Protein AF-A0A4Y9Q3V9-F1 (afdb_monomer)

Nearest PDB structures (foldseek):
  4afl-assembly2_F  TM=7.783E-01  e=4.391E+00  Homo sapiens
  8d7r-assembly1_D  TM=6.137E-01  e=6.023E+00  Homo sapiens
  8glv-assembly1_5V  TM=5.726E-01  e=4.122E+00  Chlamydomonas reinhardtii
  7f6j-assembly1_C  TM=4.644E-01  e=2.822E+00  Homo sapiens

pLDDT: mean 77.32, std 21.48, range [36.38, 98.06]

Radius of gyration: 24.63 Å; Cα contacts (8 Å, |Δi|>4): 24; chains: 1; bounding box: 52×62×46 Å

Sequence (81 aa):
MSSPLAGDGAPGGLFPENRPDIPTDDWDDQDLLTKDEAALRLEHSAALLRGQLAETSDPTAVADLEEQIARIERVLANIRR

Foldseek 3Di:
DDDDDDDDDDDDDPDDPDDDPPPCVCVVVPPPQDLVNLLVVLVVVLVVLVVVLVVDPDPVSVVVSVVSNVVSVVVNVVSVD

Structure (mmCIF, N/CA/C/O backbone):
data_AF-A0A4Y9Q3V9-F1
#
_entry.id   AF-A0A4Y9Q3V9-F1
#
loop_
_atom_site.group_PDB
_atom_site.id
_atom_site.type_symbol
_atom_site.label_atom_id
_atom_site.label_alt_id
_atom_site.label_comp_id
_atom_site.label_asym_id
_atom_site.label_entity_id
_atom_site.label_seq_id
_atom_site.pdbx_PDB_ins_code
_atom_site.Cartn_x
_atom_site.Cartn_y
_atom_site.Cartn_z
_atom_site.occupancy
_atom_site.B_iso_or_equiv
_atom_site.auth_seq_id
_atom_site.auth_comp_id
_atom_site.auth_asym_id
_atom_site.auth_atom_id
_atom_site.pdbx_PDB_model_num
ATOM 1 N N . MET A 1 1 ? -35.519 51.937 -28.371 1.00 38.56 1 MET A N 1
ATOM 2 C CA . MET A 1 1 ? -36.507 50.841 -28.409 1.00 38.56 1 MET A CA 1
ATOM 3 C C . MET A 1 1 ? -35.760 49.537 -28.636 1.00 38.56 1 MET A C 1
ATOM 5 O O . MET A 1 1 ? -34.900 49.544 -29.503 1.00 38.56 1 MET A O 1
ATOM 9 N N . SER A 1 2 ? -36.095 48.508 -27.845 1.00 39.47 2 SER A N 1
ATOM 10 C CA . SER A 1 2 ? -35.885 47.056 -28.062 1.00 39.47 2 SER A CA 1
ATOM 11 C C . SER A 1 2 ? -34.434 46.585 -28.279 1.00 39.47 2 SER A C 1
ATOM 13 O O . SER A 1 2 ? -33.853 46.843 -29.321 1.00 39.47 2 SER A O 1
ATOM 15 N N . SER A 1 3 ? -33.732 46.066 -27.267 1.00 50.81 3 SER A N 1
ATOM 16 C CA . SER A 1 3 ? -33.789 44.717 -26.652 1.00 50.81 3 SER A CA 1
ATOM 17 C C . SER A 1 3 ? -33.227 43.565 -27.512 1.00 50.81 3 SER A C 1
ATOM 19 O O . SER A 1 3 ? -33.386 43.578 -28.728 1.00 50.81 3 SER A O 1
ATOM 21 N N . PRO A 1 4 ? -32.543 42.595 -26.869 1.00 56.03 4 PRO A N 1
ATOM 22 C CA . PRO A 1 4 ? -31.444 41.804 -27.425 1.00 56.03 4 PRO A CA 1
ATOM 23 C C . PRO A 1 4 ? -31.887 40.420 -27.926 1.00 56.03 4 PRO A C 1
ATOM 25 O O . PRO A 1 4 ? -32.912 39.904 -27.484 1.00 56.03 4 PRO A O 1
ATOM 28 N N . LEU A 1 5 ? -31.073 39.780 -28.773 1.00 46.75 5 LEU A N 1
ATOM 29 C CA . LEU A 1 5 ? -31.121 38.329 -28.968 1.00 46.75 5 LEU A CA 1
ATOM 30 C C . LEU A 1 5 ? -29.835 37.704 -28.422 1.00 46.75 5 LEU A C 1
ATOM 32 O O . LEU A 1 5 ? -28.738 37.944 -28.921 1.00 46.75 5 LEU A O 1
ATOM 36 N N . ALA A 1 6 ? -30.021 36.940 -27.353 1.00 49.59 6 ALA A N 1
ATOM 37 C CA . ALA A 1 6 ? -29.079 35.979 -26.814 1.00 49.59 6 ALA A CA 1
ATOM 38 C C . ALA A 1 6 ? -29.204 34.635 -27.560 1.00 49.59 6 ALA A C 1
ATOM 40 O O . ALA A 1 6 ? -30.268 34.328 -28.099 1.00 49.59 6 ALA A O 1
ATOM 41 N N . GLY A 1 7 ? -28.136 33.835 -27.495 1.00 42.91 7 GLY A N 1
ATOM 42 C CA . GLY A 1 7 ? -28.040 32.446 -27.968 1.00 42.91 7 GLY A CA 1
ATOM 43 C C . GLY A 1 7 ? -27.155 32.353 -29.214 1.00 42.91 7 GLY A C 1
ATOM 44 O O . GLY A 1 7 ? -27.494 32.933 -30.232 1.00 42.91 7 GLY A O 1
ATOM 45 N N . ASP A 1 8 ? -25.994 31.700 -29.216 1.00 42.44 8 ASP A N 1
ATOM 46 C CA . ASP A 1 8 ? -25.731 30.383 -28.637 1.00 42.44 8 ASP A CA 1
ATOM 47 C C . ASP A 1 8 ? -24.209 30.159 -28.454 1.00 42.44 8 ASP A C 1
ATOM 49 O O . ASP A 1 8 ? -23.422 30.555 -29.314 1.00 42.44 8 ASP A O 1
ATOM 53 N N . GLY A 1 9 ? -23.803 29.515 -27.350 1.00 36.38 9 GLY A N 1
ATOM 54 C CA . GLY A 1 9 ? -22.537 28.763 -27.261 1.00 36.38 9 GLY A CA 1
ATOM 55 C C . GLY A 1 9 ? -21.300 29.415 -26.609 1.00 36.38 9 GLY A C 1
ATOM 56 O O . GLY A 1 9 ? -20.344 29.760 -27.294 1.00 36.38 9 GLY A O 1
ATOM 57 N N . ALA A 1 10 ? -21.226 29.463 -25.276 1.00 49.84 10 ALA A N 1
ATOM 58 C CA . ALA A 1 10 ? -19.940 29.286 -24.566 1.00 49.84 10 ALA A CA 1
ATOM 59 C C . ALA A 1 10 ? -19.808 27.790 -24.184 1.00 49.84 10 ALA A C 1
ATOM 61 O O . ALA A 1 10 ? -20.852 27.131 -24.188 1.00 49.84 10 ALA A O 1
ATOM 62 N N . PRO A 1 11 ? -18.654 27.217 -23.762 1.00 50.09 11 PRO A N 1
ATOM 63 C CA . PRO A 1 11 ? -17.303 27.769 -23.538 1.00 50.09 11 PRO A CA 1
ATOM 64 C C . PRO A 1 11 ? -16.170 26.8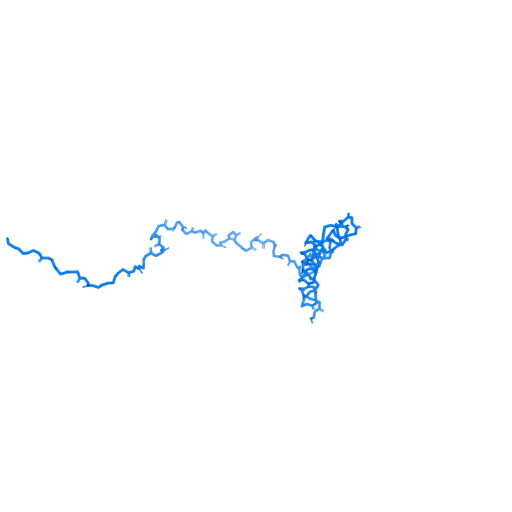48 -24.082 1.00 50.09 11 PRO A C 1
ATOM 66 O O . PRO A 1 11 ? -16.360 25.642 -24.207 1.00 50.09 11 PRO A O 1
ATOM 69 N N . GLY A 1 12 ? -14.947 27.326 -24.356 1.00 41.47 12 GLY A N 1
ATOM 70 C CA . GLY A 1 12 ? -13.935 26.358 -24.825 1.00 41.47 12 GLY A CA 1
ATOM 71 C C . GLY A 1 12 ? -12.519 26.822 -25.116 1.00 41.47 12 GLY A C 1
ATOM 72 O O . GLY A 1 12 ? -11.923 26.328 -26.062 1.00 41.47 12 GLY A O 1
ATOM 73 N N . GLY A 1 13 ? -11.958 27.732 -24.326 1.00 42.97 13 GLY A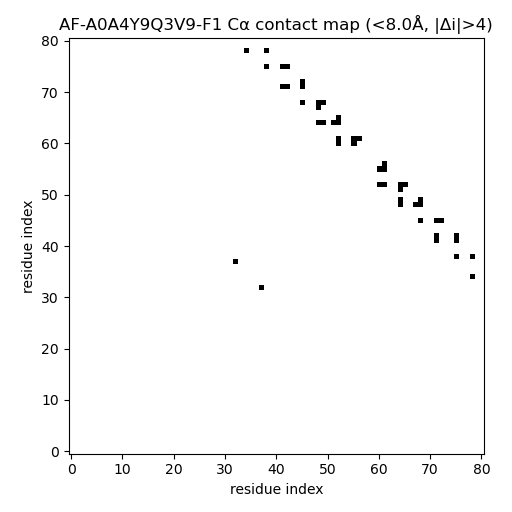 N 1
ATOM 74 C CA . GLY A 1 13 ? -10.521 28.020 -24.355 1.00 42.97 13 GLY A CA 1
ATOM 75 C C . GLY A 1 13 ? -9.872 27.617 -23.036 1.00 42.97 13 GLY A C 1
ATOM 76 O O . GLY A 1 13 ? -9.474 28.485 -22.272 1.00 42.97 13 GLY A O 1
ATOM 77 N N . LEU A 1 14 ? -9.832 26.318 -22.713 1.00 55.84 14 LEU A N 1
ATOM 78 C CA . LEU A 1 14 ? -9.257 25.804 -21.453 1.00 55.84 14 LEU A CA 1
ATOM 79 C C . LEU A 1 14 ? -7.720 25.839 -21.403 1.00 55.84 14 LEU A C 1
ATOM 81 O O . LEU A 1 14 ? -7.127 25.390 -20.424 1.00 55.84 14 LEU A O 1
ATOM 85 N N . PHE A 1 15 ? -7.065 26.382 -22.425 1.00 53.47 15 PHE A N 1
ATOM 86 C CA . PHE A 1 15 ? -5.614 26.447 -22.491 1.00 53.47 15 PHE A CA 1
ATOM 87 C C . PHE A 1 15 ? -5.206 27.866 -22.886 1.00 53.47 15 PHE A C 1
ATOM 89 O O . PHE A 1 15 ? -5.441 28.255 -24.028 1.00 53.47 15 PHE A O 1
ATOM 96 N N . PRO A 1 16 ? -4.649 28.674 -21.965 1.00 52.59 16 PRO A N 1
ATOM 97 C CA . PRO A 1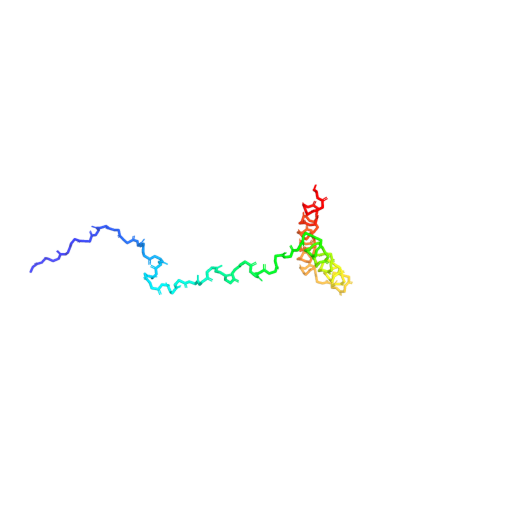 16 ? -4.073 29.955 -22.348 1.00 52.59 16 PRO A CA 1
ATOM 98 C C . PRO A 1 16 ? -2.943 29.707 -23.357 1.00 52.59 16 PRO A C 1
ATOM 100 O O . PRO A 1 16 ? -2.045 28.911 -23.085 1.00 52.59 16 PRO A O 1
ATOM 103 N N . GLU A 1 17 ? -2.983 30.400 -24.499 1.00 56.16 17 GLU A N 1
ATOM 104 C CA . GLU A 1 17 ? -2.068 30.291 -25.659 1.00 56.16 17 GLU A CA 1
ATOM 105 C C . GLU A 1 17 ? -0.610 30.719 -25.364 1.00 56.16 17 GLU A C 1
ATOM 107 O O . GLU A 1 17 ? 0.170 30.995 -26.266 1.00 56.16 17 GLU A O 1
ATOM 112 N N . ASN A 1 18 ? -0.236 30.785 -24.087 1.00 52.94 18 ASN A N 1
ATOM 113 C CA . ASN A 1 18 ? 1.050 31.249 -23.579 1.00 52.94 18 ASN A CA 1
ATOM 114 C C . ASN A 1 18 ? 1.536 30.337 -22.440 1.00 52.94 18 ASN A C 1
ATOM 116 O O . ASN A 1 18 ? 1.981 30.801 -21.388 1.00 52.94 18 ASN A O 1
ATOM 120 N N . ARG A 1 19 ? 1.429 29.013 -22.614 1.00 54.38 19 ARG A N 1
ATOM 121 C CA . ARG A 1 19 ? 2.285 28.119 -21.830 1.00 54.38 19 ARG A CA 1
ATOM 122 C C . ARG A 1 19 ? 3.700 28.269 -22.392 1.00 54.38 19 ARG A C 1
ATOM 124 O O . ARG A 1 19 ? 3.856 28.031 -23.586 1.00 54.38 19 ARG A O 1
ATOM 131 N N . PRO A 1 20 ? 4.708 28.660 -21.591 1.00 59.88 20 PRO A N 1
ATOM 132 C CA . PRO A 1 20 ? 6.086 28.448 -22.010 1.00 59.88 20 PRO A CA 1
ATOM 133 C C . PRO A 1 20 ? 6.211 26.970 -22.388 1.00 59.88 20 PRO A C 1
ATOM 135 O O . PRO A 1 20 ? 5.717 26.126 -21.633 1.00 59.88 20 PRO A O 1
ATOM 138 N N . ASP A 1 21 ? 6.779 26.681 -23.563 1.00 61.28 21 ASP A N 1
ATOM 139 C CA . ASP A 1 21 ? 7.181 25.328 -23.945 1.00 61.28 21 ASP A CA 1
ATOM 140 C C . ASP A 1 21 ? 7.990 24.779 -22.775 1.00 61.28 21 ASP A C 1
ATOM 142 O O . ASP A 1 21 ? 9.111 25.220 -22.524 1.00 61.28 21 ASP A O 1
ATOM 146 N N . ILE A 1 22 ? 7.373 23.912 -21.972 1.00 57.66 22 ILE A N 1
ATOM 147 C CA . ILE A 1 22 ? 8.083 23.233 -20.899 1.00 57.66 22 ILE A CA 1
ATOM 148 C C . ILE A 1 22 ? 9.087 22.362 -21.649 1.00 57.66 22 ILE A C 1
ATOM 150 O O . ILE A 1 22 ? 8.630 21.512 -22.418 1.00 57.66 22 ILE A O 1
ATOM 154 N N . PRO A 1 23 ? 10.407 22.574 -21.496 1.00 58.75 23 PRO A N 1
ATOM 155 C CA . PRO A 1 23 ? 11.391 21.753 -22.177 1.00 58.75 23 PRO A CA 1
ATOM 156 C C . PRO A 1 23 ? 11.135 20.299 -21.783 1.00 58.75 23 PRO A C 1
ATOM 158 O O . PRO A 1 23 ? 11.246 19.930 -20.615 1.00 58.75 23 PRO A O 1
ATOM 161 N N . THR A 1 24 ? 10.698 19.487 -22.742 1.00 56.69 24 THR A N 1
ATOM 162 C CA . THR A 1 24 ? 10.479 18.052 -22.531 1.00 56.69 24 THR A CA 1
ATOM 163 C C . THR A 1 24 ? 11.798 17.286 -22.451 1.00 56.69 24 THR A C 1
ATOM 165 O O . THR A 1 24 ? 11.783 16.134 -22.043 1.00 56.69 24 THR A O 1
ATOM 168 N N . ASP A 1 25 ? 12.925 17.929 -22.778 1.00 57.75 25 ASP A N 1
ATOM 169 C CA . ASP A 1 25 ? 14.274 17.355 -22.669 1.00 57.75 25 ASP A CA 1
ATOM 170 C C . ASP A 1 25 ? 14.645 16.979 -21.221 1.00 57.75 25 ASP A C 1
ATOM 172 O O . ASP A 1 25 ? 15.388 16.028 -21.018 1.00 57.75 25 ASP A O 1
ATOM 176 N N . ASP A 1 26 ? 14.070 17.644 -20.209 1.00 52.47 26 ASP A N 1
ATOM 177 C CA . ASP A 1 26 ? 14.296 17.311 -18.789 1.00 52.47 26 ASP A CA 1
ATOM 178 C C . ASP A 1 26 ? 13.347 16.206 -18.268 1.00 52.47 26 ASP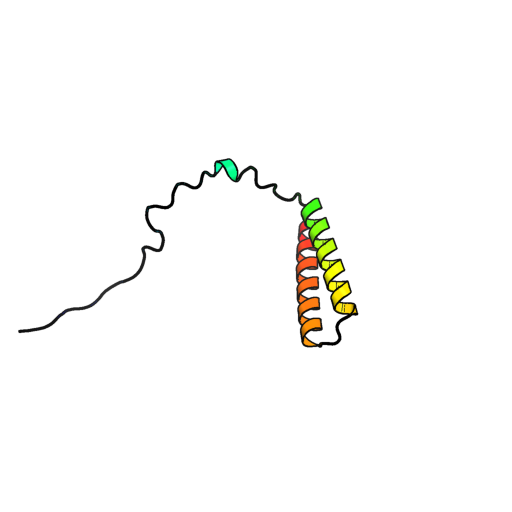 A C 1
ATOM 180 O O . ASP A 1 26 ? 13.367 15.859 -17.085 1.00 52.47 26 ASP A O 1
ATOM 184 N N . TRP A 1 27 ? 12.453 15.676 -19.114 1.00 55.84 27 TRP A N 1
ATOM 185 C CA . TRP A 1 27 ? 11.490 14.638 -18.718 1.00 55.84 27 TRP A CA 1
ATOM 186 C C . TRP A 1 27 ? 12.052 13.227 -18.907 1.00 55.84 27 TRP A C 1
ATOM 188 O O . TRP A 1 27 ? 11.561 12.301 -18.262 1.00 55.84 27 TRP A O 1
ATOM 198 N N . ASP A 1 28 ? 13.089 13.073 -19.735 1.00 55.72 28 ASP A N 1
ATOM 199 C CA . ASP A 1 28 ? 13.809 11.808 -19.928 1.00 55.72 28 ASP A CA 1
ATOM 200 C C . ASP A 1 28 ? 14.652 11.428 -18.696 1.00 55.72 28 ASP A C 1
ATOM 202 O O . ASP A 1 28 ? 14.887 10.246 -18.446 1.00 55.72 28 ASP A O 1
ATOM 206 N N . ASP A 1 29 ? 15.024 12.420 -17.881 1.00 52.22 29 ASP A N 1
ATOM 207 C CA . ASP A 1 29 ? 15.769 12.260 -16.626 1.00 52.22 29 ASP A CA 1
ATOM 208 C C . ASP A 1 29 ? 14.859 12.035 -15.404 1.00 52.22 29 ASP A C 1
ATOM 210 O O . ASP A 1 29 ? 15.341 11.931 -14.269 1.00 52.22 29 ASP A O 1
ATOM 214 N N . GLN A 1 30 ? 13.533 11.949 -15.591 1.00 54.03 30 GLN A N 1
ATOM 215 C CA . GLN A 1 30 ? 12.681 11.420 -14.532 1.00 54.03 30 GLN A CA 1
ATOM 216 C C . GLN A 1 30 ? 13.046 9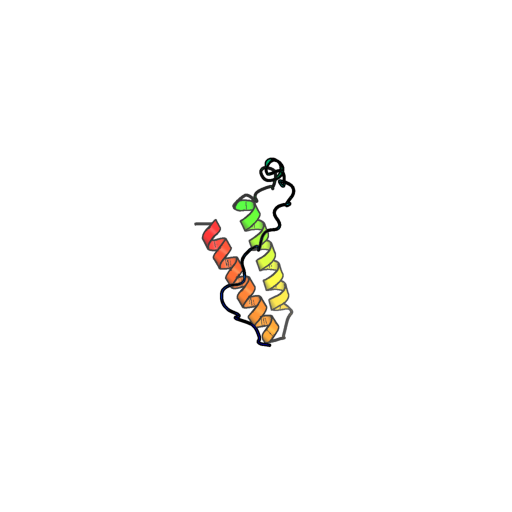.957 -14.355 1.00 54.03 30 GLN A C 1
ATOM 218 O O . GLN A 1 30 ? 12.639 9.128 -15.156 1.00 54.03 30 GLN A O 1
ATOM 223 N N . ASP A 1 31 ? 13.821 9.681 -13.307 1.00 61.28 31 ASP A N 1
ATOM 224 C CA . ASP A 1 31 ? 14.253 8.362 -12.856 1.00 61.28 31 ASP A CA 1
ATOM 225 C C . ASP A 1 31 ? 13.025 7.442 -12.742 1.00 61.28 31 ASP A C 1
ATOM 227 O O . ASP A 1 31 ? 12.327 7.379 -11.720 1.00 61.28 31 ASP A O 1
ATOM 231 N N . LEU A 1 32 ? 12.669 6.828 -13.875 1.00 66.12 32 LEU A N 1
ATOM 232 C CA . LEU A 1 32 ? 11.518 5.963 -14.014 1.00 66.12 32 LEU A CA 1
ATOM 233 C C . LEU A 1 32 ? 11.860 4.747 -13.182 1.00 66.12 32 LEU A C 1
ATOM 235 O O . LEU A 1 32 ? 12.643 3.900 -13.609 1.00 66.12 32 LEU A O 1
ATOM 239 N N . LEU A 1 33 ? 11.277 4.698 -11.984 1.00 69.88 33 LEU A N 1
ATOM 240 C CA . LEU A 1 33 ? 11.395 3.577 -11.067 1.00 69.88 33 LEU A CA 1
ATOM 241 C C . LEU A 1 33 ? 11.366 2.271 -11.848 1.00 69.88 33 LEU A C 1
ATOM 243 O O . LEU A 1 33 ? 10.372 1.952 -12.515 1.00 69.88 33 LEU A O 1
ATOM 247 N N . THR A 1 34 ? 12.454 1.511 -11.749 1.00 85.31 34 THR A N 1
ATOM 248 C CA . THR A 1 34 ? 12.465 0.165 -12.305 1.00 85.31 34 THR A CA 1
ATOM 249 C C . THR A 1 34 ? 11.322 -0.628 -11.672 1.00 85.31 34 THR A C 1
ATOM 251 O O . THR A 1 34 ? 10.878 -0.346 -10.553 1.00 85.31 34 THR A O 1
ATOM 254 N N . LYS A 1 35 ? 10.815 -1.644 -12.378 1.00 84.44 35 LYS A N 1
ATOM 255 C CA . LYS A 1 35 ? 9.751 -2.506 -11.837 1.00 84.44 35 LYS A CA 1
ATOM 256 C C . LYS A 1 35 ? 10.116 -3.064 -10.455 1.00 84.44 35 LYS A C 1
ATOM 258 O O . LYS A 1 35 ? 9.247 -3.139 -9.589 1.00 84.44 35 LYS A O 1
ATOM 263 N N . ASP A 1 36 ? 11.391 -3.382 -10.247 1.00 85.50 36 ASP A N 1
ATOM 264 C CA . ASP A 1 36 ? 11.910 -3.920 -8.991 1.00 85.50 36 ASP A CA 1
ATOM 265 C C . ASP A 1 36 ? 11.906 -2.873 -7.872 1.00 85.50 36 ASP A C 1
ATOM 267 O O . ASP A 1 36 ? 11.431 -3.142 -6.770 1.00 85.50 36 ASP A O 1
ATOM 271 N N . GLU A 1 37 ? 12.347 -1.645 -8.142 1.00 90.19 37 GLU A N 1
ATOM 272 C CA . GLU A 1 37 ? 12.304 -0.572 -7.145 1.00 90.19 37 GLU A CA 1
ATOM 273 C C . GLU A 1 37 ? 10.869 -0.137 -6.824 1.00 90.19 37 GLU A C 1
ATOM 275 O O . GLU A 1 37 ? 10.548 0.144 -5.665 1.00 90.19 37 GLU A O 1
ATOM 280 N N . ALA A 1 38 ? 9.984 -0.110 -7.826 1.00 88.50 38 ALA A N 1
ATOM 281 C CA . ALA A 1 38 ? 8.561 0.135 -7.620 1.00 88.50 38 ALA A CA 1
ATOM 282 C C . ALA A 1 38 ? 7.946 -0.953 -6.728 1.00 88.50 38 ALA A C 1
ATOM 284 O O . ALA A 1 38 ? 7.209 -0.633 -5.793 1.00 88.50 38 ALA A O 1
ATOM 285 N N . ALA A 1 39 ? 8.286 -2.225 -6.968 1.00 92.06 39 ALA A N 1
ATOM 286 C CA . ALA A 1 39 ? 7.843 -3.338 -6.137 1.00 92.06 39 ALA A CA 1
ATOM 287 C C . ALA A 1 39 ? 8.355 -3.213 -4.695 1.00 92.06 39 ALA A C 1
ATOM 289 O O . ALA A 1 39 ? 7.555 -3.281 -3.765 1.00 92.06 39 ALA A O 1
ATOM 290 N N . LEU A 1 40 ? 9.646 -2.933 -4.495 1.00 93.50 40 LEU A N 1
ATOM 291 C CA . LEU A 1 40 ? 10.234 -2.763 -3.161 1.00 93.50 40 LEU A CA 1
ATOM 292 C C . LEU A 1 40 ? 9.570 -1.628 -2.370 1.00 93.50 40 LEU A C 1
ATOM 294 O O . LEU A 1 40 ? 9.259 -1.786 -1.187 1.00 93.50 40 LEU A O 1
ATOM 298 N N . ARG A 1 41 ? 9.307 -0.486 -3.017 1.00 93.75 41 ARG A N 1
ATOM 299 C CA . ARG A 1 41 ? 8.622 0.646 -2.371 1.00 93.75 41 ARG A CA 1
ATOM 300 C C . ARG A 1 41 ? 7.189 0.288 -1.985 1.00 93.75 41 ARG A C 1
ATOM 302 O O . ARG A 1 41 ? 6.770 0.591 -0.871 1.00 93.75 41 ARG A O 1
ATOM 309 N N . LEU A 1 42 ? 6.458 -0.386 -2.871 1.00 95.06 42 LEU A N 1
ATOM 310 C CA . LEU A 1 42 ? 5.093 -0.840 -2.606 1.00 95.06 42 LEU A CA 1
ATOM 311 C C . LEU A 1 42 ? 5.039 -1.883 -1.478 1.00 95.06 42 LEU A C 1
ATOM 313 O O . LEU A 1 42 ? 4.178 -1.794 -0.605 1.00 95.06 42 LEU A O 1
ATOM 317 N N . GLU A 1 43 ? 5.972 -2.834 -1.445 1.00 96.06 43 GLU A N 1
ATOM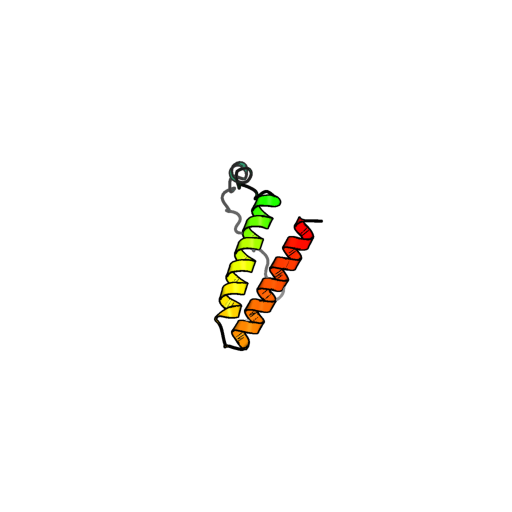 318 C CA . GLU A 1 43 ? 6.094 -3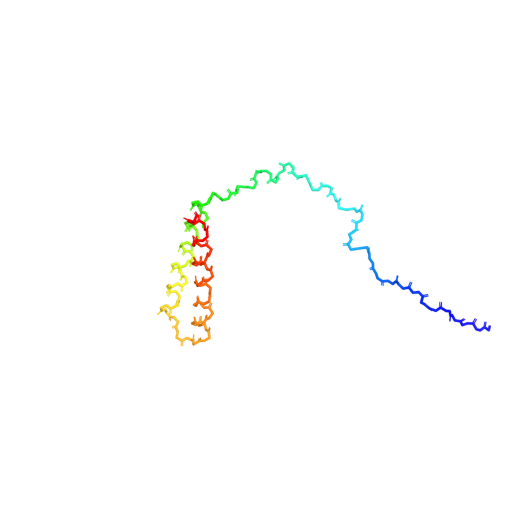.816 -0.360 1.00 96.06 43 GLU A CA 1
ATOM 319 C C . GLU A 1 43 ? 6.342 -3.142 0.990 1.00 96.06 43 GLU A C 1
ATOM 321 O O . GLU A 1 43 ? 5.672 -3.463 1.976 1.00 96.06 43 GLU A O 1
ATOM 326 N N . HIS A 1 44 ? 7.252 -2.165 1.025 1.00 96.88 44 HIS A N 1
ATOM 327 C CA . HIS A 1 44 ? 7.529 -1.383 2.224 1.00 96.88 44 HIS A CA 1
ATOM 328 C C . HIS A 1 44 ? 6.292 -0.599 2.689 1.00 96.88 44 HIS A C 1
ATOM 330 O O . HIS A 1 44 ? 5.935 -0.654 3.866 1.00 96.88 44 HIS A O 1
ATOM 336 N N . SER A 1 45 ? 5.577 0.065 1.775 1.00 96.62 45 SER A N 1
ATOM 337 C CA . SER A 1 45 ? 4.322 0.754 2.099 1.00 96.62 45 SER A CA 1
ATOM 338 C C . SER A 1 45 ? 3.266 -0.199 2.664 1.00 96.62 45 SER A C 1
ATOM 340 O O . SER A 1 45 ? 2.648 0.114 3.680 1.00 96.62 45 SER A O 1
ATOM 342 N N . ALA A 1 46 ? 3.088 -1.383 2.071 1.00 96.75 46 ALA A N 1
ATOM 343 C CA . ALA A 1 46 ? 2.157 -2.381 2.593 1.00 96.75 46 ALA A CA 1
ATOM 344 C C . ALA A 1 46 ? 2.554 -2.869 3.996 1.00 96.75 46 ALA A C 1
ATOM 346 O O . ALA A 1 46 ? 1.684 -3.111 4.829 1.00 96.75 46 ALA A O 1
ATOM 347 N N . ALA A 1 47 ? 3.851 -3.010 4.285 1.00 97.69 47 ALA A N 1
ATOM 348 C CA . ALA A 1 47 ? 4.329 -3.378 5.616 1.00 97.69 47 ALA A CA 1
ATOM 349 C C . ALA A 1 47 ? 4.003 -2.302 6.667 1.00 97.69 47 ALA A C 1
ATOM 351 O O . ALA A 1 47 ? 3.515 -2.639 7.745 1.00 97.69 47 ALA A O 1
ATOM 352 N N . LEU A 1 48 ? 4.196 -1.020 6.339 1.00 97.75 48 LEU A N 1
ATOM 353 C CA . LEU A 1 48 ? 3.846 0.092 7.230 1.00 97.75 48 LEU A CA 1
ATOM 354 C C . LEU A 1 48 ? 2.343 0.145 7.523 1.00 97.75 48 LEU A C 1
ATOM 356 O O . LEU A 1 48 ? 1.952 0.273 8.682 1.00 97.75 48 LEU A O 1
ATOM 360 N N . LEU A 1 49 ? 1.503 -0.010 6.496 1.00 97.38 49 LEU A N 1
ATOM 361 C CA . LEU A 1 49 ? 0.047 -0.026 6.665 1.00 97.38 49 LEU A CA 1
ATOM 362 C C . LEU A 1 49 ? -0.417 -1.213 7.515 1.00 97.38 49 LEU A C 1
ATOM 364 O O . LEU A 1 49 ? -1.297 -1.053 8.352 1.00 97.38 49 LEU A O 1
ATOM 368 N N . ARG A 1 50 ? 0.203 -2.393 7.364 1.00 97.25 50 ARG A N 1
ATOM 369 C CA . ARG A 1 50 ? -0.074 -3.546 8.240 1.00 97.25 50 ARG A CA 1
ATOM 370 C C . ARG A 1 50 ? 0.338 -3.287 9.689 1.00 97.25 50 ARG A C 1
ATOM 372 O O . ARG A 1 50 ? -0.361 -3.733 10.593 1.00 97.25 50 ARG A O 1
ATOM 379 N N . GLY A 1 51 ? 1.434 -2.561 9.911 1.00 97.56 51 GLY A N 1
ATOM 380 C CA . GLY A 1 51 ? 1.822 -2.097 11.245 1.00 97.56 51 GLY A CA 1
ATOM 381 C C . GLY A 1 51 ? 0.756 -1.190 11.861 1.00 97.56 51 GLY A C 1
ATOM 382 O O . GLY A 1 51 ? 0.283 -1.456 12.959 1.00 97.56 51 GLY A O 1
ATOM 383 N N . GLN A 1 52 ? 0.293 -0.187 11.109 1.00 96.50 52 GLN A N 1
ATOM 384 C CA . GLN A 1 52 ? -0.783 0.713 11.547 1.00 96.50 52 GLN A CA 1
ATOM 385 C C . GLN A 1 52 ? -2.095 -0.034 11.815 1.00 96.50 52 GLN A C 1
ATOM 387 O O . GLN A 1 52 ? -2.784 0.256 12.790 1.00 96.50 52 GLN A O 1
ATOM 392 N N . LEU A 1 53 ? -2.418 -1.025 10.980 1.00 96.81 53 LEU A N 1
ATOM 393 C CA . LEU A 1 53 ? -3.608 -1.859 11.130 1.00 96.81 53 LEU A CA 1
ATOM 394 C C . LEU A 1 53 ? -3.584 -2.658 12.441 1.00 96.81 53 LEU A C 1
ATOM 396 O O . LEU A 1 53 ? -4.617 -2.812 13.081 1.00 96.81 53 LEU A O 1
ATOM 400 N N . ALA A 1 54 ? -2.410 -3.142 12.854 1.00 96.69 54 ALA A N 1
ATOM 401 C CA . ALA A 1 54 ? -2.250 -3.884 14.102 1.00 96.69 54 ALA A CA 1
ATOM 402 C C . ALA A 1 54 ? -2.376 -2.999 15.357 1.00 96.69 54 ALA A C 1
ATOM 404 O O . ALA A 1 54 ? -2.697 -3.506 16.431 1.00 96.69 54 ALA A O 1
ATOM 405 N N . GLU A 1 55 ? -2.110 -1.698 15.234 1.00 96.94 55 GLU A N 1
ATOM 406 C CA . GLU A 1 55 ? -2.133 -0.742 16.349 1.00 96.94 55 GLU A CA 1
ATOM 407 C C . GLU A 1 55 ? -3.471 -0.005 16.488 1.00 96.94 55 GLU A C 1
ATOM 409 O O . GLU A 1 55 ? -3.801 0.489 17.568 1.00 96.94 55 GLU A O 1
ATOM 414 N N . THR A 1 56 ? -4.257 0.080 15.413 1.00 94.88 56 THR A N 1
ATOM 415 C CA . THR A 1 56 ? -5.540 0.783 15.430 1.00 94.88 56 THR A CA 1
ATOM 416 C C . THR A 1 56 ? -6.677 -0.089 15.967 1.00 94.88 56 THR A C 1
ATOM 418 O O . THR A 1 56 ? -6.722 -1.301 15.780 1.00 94.88 56 THR A O 1
ATOM 421 N N . SER A 1 57 ? -7.635 0.542 16.644 1.00 94.00 57 SER A N 1
ATOM 422 C CA . SER A 1 57 ? -8.897 -0.081 17.077 1.00 94.00 57 SER A CA 1
ATOM 423 C C . SER A 1 57 ? -10.127 0.657 16.539 1.00 94.00 57 SER A C 1
ATOM 425 O O . SER A 1 57 ? -11.248 0.320 16.911 1.0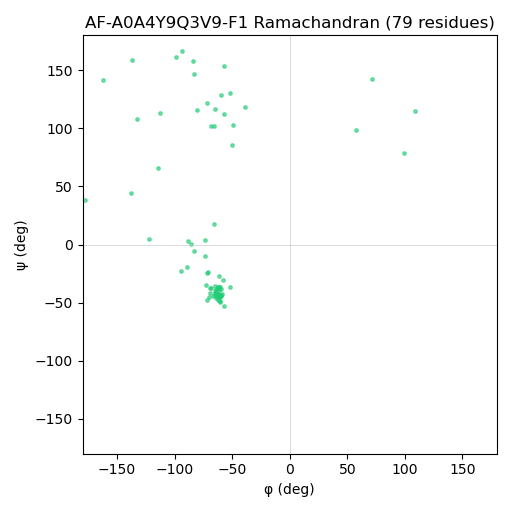0 94.00 57 SER A O 1
ATOM 427 N N . ASP A 1 58 ? -9.930 1.670 15.688 1.00 97.50 58 ASP A N 1
ATOM 428 C CA . ASP A 1 58 ? -11.020 2.375 15.012 1.00 97.50 58 ASP A CA 1
ATOM 429 C C . ASP A 1 58 ? -11.493 1.549 13.802 1.00 97.50 58 ASP A C 1
ATOM 431 O O . ASP A 1 58 ? -10.719 1.378 12.857 1.00 97.50 58 ASP A O 1
ATOM 435 N N . PRO A 1 59 ? -12.748 1.057 13.785 1.00 95.06 59 PRO A N 1
ATOM 436 C CA . PRO A 1 59 ? -13.272 0.248 12.686 1.00 95.06 59 PRO A CA 1
ATOM 437 C C . PRO A 1 59 ? -13.228 0.941 11.320 1.00 95.06 59 PRO A C 1
ATOM 439 O O . PRO A 1 59 ? -13.091 0.267 10.302 1.00 95.06 59 PRO A O 1
ATOM 442 N N . THR A 1 60 ? -13.339 2.272 11.287 1.00 96.31 60 THR A N 1
ATOM 443 C CA . THR A 1 60 ? -13.282 3.032 10.029 1.00 96.31 60 THR A CA 1
ATOM 444 C C . THR A 1 60 ? -11.856 3.043 9.493 1.00 96.31 60 THR A C 1
ATOM 446 O O . THR A 1 60 ? -11.622 2.699 8.339 1.00 96.31 60 THR A O 1
ATOM 449 N N . ALA A 1 61 ? -10.886 3.340 10.363 1.00 96.12 61 ALA A N 1
ATOM 450 C CA . ALA A 1 61 ? -9.472 3.291 10.012 1.00 96.12 61 ALA A CA 1
ATOM 451 C C . ALA A 1 61 ? -9.026 1.876 9.609 1.00 96.12 61 ALA A C 1
ATOM 453 O O . ALA A 1 61 ? -8.228 1.731 8.689 1.00 96.12 61 ALA A O 1
ATOM 454 N N . VAL A 1 62 ? -9.552 0.832 10.261 1.00 97.69 62 VAL A N 1
ATOM 455 C CA . VAL A 1 62 ? -9.311 -0.570 9.882 1.00 97.69 62 VAL A CA 1
ATOM 456 C C . VAL A 1 62 ? -9.740 -0.818 8.436 1.00 97.69 62 VAL A C 1
ATOM 458 O O . VAL A 1 62 ? -8.920 -1.268 7.639 1.00 97.69 62 VAL A O 1
ATOM 461 N N . ALA A 1 63 ? -10.979 -0.469 8.078 1.00 97.38 63 ALA A N 1
ATOM 462 C CA . ALA A 1 63 ? -11.494 -0.675 6.724 1.00 97.38 63 ALA A CA 1
ATOM 463 C C . ALA A 1 63 ? -10.683 0.102 5.668 1.00 97.38 63 ALA A C 1
ATOM 465 O O . ALA A 1 63 ? -10.326 -0.452 4.626 1.00 97.38 63 ALA A O 1
ATOM 466 N N . ASP A 1 64 ? -10.329 1.356 5.962 1.00 97.94 64 ASP A N 1
ATOM 467 C CA . ASP A 1 64 ? -9.532 2.198 5.063 1.00 97.94 64 ASP A CA 1
ATOM 468 C C . ASP A 1 64 ? -8.110 1.647 4.858 1.00 97.94 64 ASP A C 1
ATOM 470 O O . ASP A 1 64 ? -7.566 1.697 3.750 1.00 97.94 64 ASP A O 1
ATOM 474 N N . LEU A 1 65 ? -7.478 1.126 5.915 1.00 97.81 65 LEU A N 1
ATOM 475 C CA . LEU A 1 65 ? -6.149 0.514 5.841 1.00 97.81 65 LEU A CA 1
ATOM 476 C C . LEU A 1 65 ? -6.185 -0.808 5.065 1.00 97.81 65 LEU A C 1
ATOM 478 O O . LEU A 1 65 ? -5.306 -1.053 4.235 1.00 97.81 65 LEU A O 1
ATOM 482 N N . GLU A 1 66 ? -7.208 -1.637 5.285 1.00 97.69 66 GLU A N 1
ATOM 483 C CA . GLU A 1 66 ? -7.417 -2.882 4.539 1.00 97.69 66 GLU A CA 1
ATOM 484 C C . GLU A 1 66 ? -7.601 -2.621 3.037 1.00 97.69 66 GLU A C 1
ATOM 486 O O . GLU A 1 66 ? -6.968 -3.293 2.215 1.00 97.69 66 GLU A O 1
ATOM 491 N N . GLU A 1 67 ? -8.392 -1.610 2.655 1.00 97.88 67 GLU A N 1
ATOM 492 C CA . GLU A 1 67 ? -8.561 -1.232 1.247 1.00 97.88 67 GLU A CA 1
ATOM 493 C C . GLU A 1 67 ? -7.228 -0.797 0.618 1.00 97.88 67 GLU A C 1
ATOM 495 O O . GLU A 1 67 ? -6.876 -1.228 -0.490 1.00 97.88 67 GLU A O 1
ATOM 500 N N . GLN A 1 68 ? -6.458 0.037 1.322 1.00 97.75 68 GLN A N 1
ATOM 501 C CA . GLN A 1 68 ? -5.164 0.517 0.838 1.00 97.75 68 GLN A CA 1
ATOM 502 C C . GLN A 1 68 ? -4.165 -0.629 0.644 1.00 97.75 68 GLN A C 1
ATOM 504 O O . GLN A 1 68 ? -3.503 -0.694 -0.398 1.00 97.75 68 GLN A O 1
ATOM 509 N N . ILE A 1 69 ? -4.092 -1.567 1.594 1.00 98.06 69 ILE A N 1
ATOM 510 C CA . ILE A 1 69 ? -3.246 -2.762 1.486 1.00 98.06 69 ILE A CA 1
ATOM 511 C C . ILE A 1 69 ? -3.667 -3.598 0.271 1.00 98.06 69 ILE A C 1
ATOM 513 O O . ILE A 1 69 ? -2.821 -3.931 -0.562 1.00 98.06 69 ILE A O 1
ATOM 517 N N . ALA A 1 70 ? -4.965 -3.867 0.104 1.00 97.94 70 ALA A N 1
ATOM 518 C CA . ALA A 1 70 ? -5.476 -4.653 -1.019 1.00 97.94 70 ALA A CA 1
ATOM 519 C C . ALA A 1 70 ? -5.177 -4.001 -2.383 1.00 97.94 70 ALA A C 1
ATOM 521 O O . ALA A 1 70 ? -4.871 -4.687 -3.367 1.00 97.94 70 ALA A O 1
ATOM 522 N N . ARG A 1 71 ? -5.227 -2.664 -2.465 1.00 97.75 71 ARG A N 1
ATOM 523 C CA . ARG A 1 71 ? -4.851 -1.925 -3.678 1.00 97.75 71 ARG A CA 1
ATOM 524 C C . ARG A 1 71 ? -3.369 -2.110 -4.001 1.00 97.75 71 ARG A C 1
ATOM 526 O O . ARG A 1 71 ? -3.042 -2.381 -5.157 1.00 97.75 71 ARG A O 1
ATOM 533 N N . ILE A 1 72 ? -2.490 -1.996 -3.007 1.00 96.94 72 ILE A N 1
ATOM 534 C CA . ILE A 1 72 ? -1.045 -2.190 -3.187 1.00 96.94 72 ILE A CA 1
ATOM 535 C C . ILE A 1 72 ? -0.740 -3.623 -3.636 1.00 96.94 72 ILE A C 1
ATOM 537 O O . ILE A 1 72 ? 0.007 -3.820 -4.593 1.00 96.94 72 ILE A O 1
ATOM 541 N N . GLU A 1 73 ? -1.361 -4.622 -3.010 1.00 96.00 73 GLU A N 1
ATOM 542 C CA . GLU A 1 73 ? -1.179 -6.033 -3.369 1.00 96.00 73 GLU A CA 1
ATOM 543 C C . GLU A 1 73 ? -1.589 -6.324 -4.816 1.00 96.00 73 GLU A C 1
ATOM 545 O O . GLU A 1 73 ? -0.896 -7.059 -5.523 1.00 96.00 73 GLU A O 1
ATOM 550 N N . ARG A 1 74 ? -2.667 -5.696 -5.302 1.00 96.69 74 ARG A N 1
ATOM 551 C CA . ARG A 1 74 ? -3.084 -5.813 -6.706 1.00 96.69 74 ARG A CA 1
ATOM 552 C C . ARG A 1 74 ? -2.048 -5.229 -7.666 1.00 96.69 74 ARG A C 1
ATOM 554 O O . ARG A 1 74 ? -1.792 -5.816 -8.715 1.00 96.69 74 ARG A O 1
ATOM 561 N N . VAL A 1 75 ? -1.451 -4.088 -7.323 1.00 93.62 75 VAL A N 1
ATOM 562 C CA . VAL A 1 75 ? -0.392 -3.478 -8.142 1.00 93.62 75 VAL A CA 1
ATOM 563 C C . VAL A 1 75 ? 0.861 -4.356 -8.132 1.00 93.62 75 VAL A C 1
ATOM 565 O O . VAL A 1 75 ? 1.406 -4.637 -9.196 1.00 93.62 75 VAL A O 1
ATOM 568 N N . LEU A 1 76 ? 1.265 -4.872 -6.969 1.00 94.06 76 LEU A N 1
ATOM 569 C CA . LEU A 1 76 ? 2.390 -5.803 -6.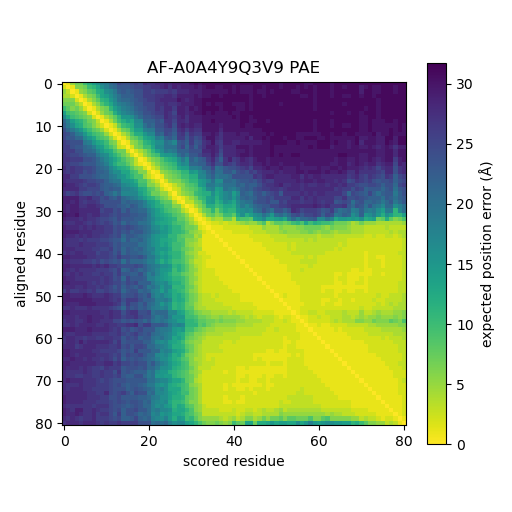848 1.00 94.06 76 LEU A CA 1
ATOM 570 C C . LEU A 1 76 ? 2.185 -7.077 -7.676 1.00 94.06 76 LEU A C 1
ATOM 572 O O . LEU A 1 76 ? 3.105 -7.516 -8.365 1.00 94.06 76 LEU A O 1
ATOM 576 N N . ALA A 1 77 ? 0.979 -7.649 -7.658 1.00 94.00 77 ALA A N 1
ATOM 577 C CA . ALA A 1 77 ? 0.642 -8.809 -8.479 1.00 94.00 77 ALA A CA 1
ATOM 578 C C . ALA A 1 77 ? 0.777 -8.517 -9.983 1.00 94.00 77 ALA A C 1
ATOM 580 O O . ALA A 1 77 ? 1.234 -9.376 -10.733 1.00 94.00 77 ALA A O 1
ATOM 581 N N . ASN A 1 78 ? 0.428 -7.304 -10.420 1.00 91.75 78 ASN A N 1
ATOM 582 C CA . ASN A 1 78 ? 0.580 -6.887 -11.813 1.00 91.75 78 ASN A CA 1
ATOM 583 C C . ASN A 1 78 ? 2.042 -6.633 -12.206 1.00 91.75 78 ASN A C 1
ATOM 585 O O . ASN A 1 78 ? 2.405 -6.902 -13.345 1.00 91.75 78 ASN A O 1
ATOM 589 N N . ILE A 1 79 ? 2.874 -6.118 -11.295 1.00 88.62 79 ILE A N 1
ATOM 590 C CA . ILE A 1 79 ? 4.301 -5.866 -11.560 1.00 88.62 79 ILE A CA 1
ATOM 591 C C . ILE A 1 79 ? 5.077 -7.181 -11.711 1.00 88.62 79 ILE A C 1
ATOM 593 O O . ILE A 1 79 ? 5.971 -7.271 -12.549 1.00 88.62 79 ILE A O 1
ATOM 597 N N . ARG A 1 80 ? 4.725 -8.191 -10.908 1.00 82.38 80 ARG A N 1
ATOM 598 C CA . ARG A 1 80 ? 5.390 -9.504 -10.863 1.00 82.38 80 ARG A CA 1
ATOM 599 C C . ARG A 1 80 ? 4.919 -10.489 -11.943 1.00 82.38 80 ARG A C 1
ATOM 601 O O . ARG A 1 80 ? 5.445 -11.599 -11.999 1.00 82.38 80 ARG A O 1
ATOM 608 N N . ARG A 1 81 ? 3.906 -10.125 -12.730 1.00 75.75 81 ARG A N 1
ATOM 609 C CA . ARG A 1 81 ? 3.367 -10.932 -13.832 1.00 75.75 81 ARG A CA 1
ATOM 610 C C . ARG A 1 81 ? 4.139 -10.683 -15.123 1.00 75.75 81 ARG A C 1
ATOM 612 O O . ARG A 1 81 ? 4.314 -11.675 -15.862 1.00 75.75 81 ARG A O 1
#

Solvent-accessible surface area (backbone atoms only — not comparable to full-atom values): 5286 Å² total; per-residue (Å²): 133,84,87,86,88,83,87,86,84,85,87,87,75,95,62,73,98,74,66,75,83,72,71,63,80,67,57,77,71,54,81,71,68,47,69,64,56,47,41,54,54,48,52,51,51,43,51,54,45,52,52,52,50,73,72,56,84,51,70,67,60,43,54,55,40,52,52,52,40,54,53,47,53,53,51,46,56,60,70,75,104

Secondary structure (DSSP, 8-state):
--------------S-S------GGGGTTS----HHHHHHHHHHHHHHHHHHHHH---HHHHHHHHHHHHHHHHHHHHHT-

Mean predicted aligned error: 15.16 Å